Protein AF-A0A1V5B8R2-F1 (afdb_monomer)

Foldseek 3Di:
DDDDDDPDDDPDDDPDPVVPVVPPPPPPLPLPFFLVPDDPVNQVVAAADDPDPPQQQQAKFDWWKAFLVRWIWTFRHAHPVQQKTFGWGQDPPPGIDTDIDHSVRQCVLVVVDRRSTITTRPPDDIDTNCVDPSCVVVSCCVVCPPPPD

Secondary structure (DSSP, 8-state):
-----------S---TTTTSSSSSS-----EEEEGGG--HHHHTTSPPPPS---STT--EE-EEEE-TT--EEEEEEEETTTTEEEEEEEETTTEEEEEEEEHHHHHTTGGG-TTT--EEETT---EEGGGSHHHHHHHHHHHS-----

Nearest PDB structures (foldseek):
  2lq8-assembly1_A  TM=4.491E-01  e=9.867E-01  Thermotoga maritima
  9coj-assembly1_A  TM=4.805E-01  e=2.461E+00  Homo sapiens
  4ii1-assembly4_D  TM=4.516E-01  e=2.050E+00  Homo sapiens
  1h9m-assembly1_A  TM=2.996E-01  e=3.338E+00  Azotobacter vinelandii
  6yi2-assembly1_A  TM=3.501E-01  e=6.526E+00  Escherichia coli

Sequence (149 aa):
MQADFYMDRIHAGYGRIGQRLCQMHMAGIIMSRRFKDLTAGDLAKLPGISADHFCIGEERIYLHLSNQKKMHWYLAEYGPINHRFFGFFEDSSDGISSGFRTYDEILRFAKKGDLWEPMVDGDWKPLAAKEIPSLQGYIKMMICPPDNM

Radius of gyration: 21.84 Å; Cα contacts (8 Å, |Δi|>4): 213; chains: 1; bounding box: 64×54×48 Å

Mean predicted aligned error: 12.03 Å

pLDDT: mean 78.6, std 20.92, range [33.53, 96.19]

Structure (mmCIF, N/CA/C/O backbone):
data_AF-A0A1V5B8R2-F1
#
_entry.id   AF-A0A1V5B8R2-F1
#
loop_
_atom_site.group_PDB
_atom_site.id
_atom_site.type_symbol
_atom_site.label_atom_id
_atom_site.label_alt_id
_atom_site.label_comp_id
_atom_site.label_asym_id
_atom_site.label_entity_id
_atom_site.label_seq_id
_atom_site.pdbx_PDB_ins_code
_atom_site.Cartn_x
_atom_site.Cartn_y
_atom_site.Cartn_z
_atom_site.occupancy
_atom_site.B_iso_or_equiv
_atom_site.auth_seq_id
_atom_site.auth_comp_id
_atom_site.auth_asym_id
_atom_site.auth_atom_id
_atom_site.pdbx_PDB_model_num
ATOM 1 N N . MET A 1 1 ? -37.572 36.320 34.708 1.00 38.81 1 MET A N 1
ATOM 2 C CA . MET A 1 1 ? -36.223 36.869 34.457 1.00 38.81 1 MET A CA 1
ATOM 3 C C . MET A 1 1 ? -35.585 36.004 33.385 1.00 38.81 1 MET A C 1
ATOM 5 O O . MET A 1 1 ? -35.494 34.817 33.637 1.00 38.81 1 MET A O 1
ATOM 9 N N . GLN A 1 2 ? -35.295 36.615 32.224 1.00 35.88 2 GLN A N 1
ATOM 10 C CA . GLN A 1 2 ? -34.349 36.249 31.139 1.00 35.88 2 GLN A CA 1
ATOM 11 C C . GLN A 1 2 ? -34.129 34.755 30.796 1.00 35.88 2 GLN A C 1
ATOM 13 O O . GLN A 1 2 ? -33.746 33.987 31.659 1.00 35.88 2 GLN A O 1
ATOM 18 N N . ALA A 1 3 ? -34.215 34.281 29.550 1.00 33.53 3 ALA A N 1
ATOM 19 C CA . ALA A 1 3 ? -34.290 34.931 28.243 1.00 33.53 3 ALA A CA 1
ATOM 20 C C . ALA A 1 3 ? -34.715 33.882 27.192 1.00 33.53 3 ALA A C 1
ATOM 22 O O . ALA A 1 3 ? -33.979 32.933 26.973 1.00 33.53 3 ALA A O 1
ATOM 23 N N . ASP A 1 4 ? -35.855 34.078 26.528 1.00 44.50 4 ASP A N 1
ATOM 24 C CA . ASP A 1 4 ? -36.304 33.261 25.390 1.00 44.50 4 ASP A CA 1
ATOM 25 C C . ASP A 1 4 ? -36.923 34.191 24.350 1.00 44.50 4 ASP A C 1
ATOM 27 O O . ASP A 1 4 ? -38.133 34.357 24.294 1.00 44.50 4 ASP A O 1
ATOM 31 N N . PHE A 1 5 ? -36.093 34.884 23.573 1.00 44.44 5 PHE A N 1
ATOM 32 C CA . PHE A 1 5 ? -36.543 35.627 22.394 1.00 44.44 5 PHE A CA 1
ATOM 33 C C . PHE A 1 5 ? -35.325 35.933 21.523 1.00 44.44 5 PHE A C 1
ATOM 35 O O . PHE A 1 5 ? -34.596 36.868 21.825 1.00 44.44 5 PHE A O 1
ATOM 42 N N . TYR A 1 6 ? -35.079 35.109 20.500 1.00 36.22 6 TYR A N 1
ATOM 43 C CA . TYR A 1 6 ? -34.607 35.494 19.155 1.00 36.22 6 TYR A CA 1
ATOM 44 C C . TYR A 1 6 ? -34.326 34.221 18.331 1.00 36.22 6 TYR A C 1
ATOM 46 O O . TYR A 1 6 ? -33.191 33.881 18.018 1.00 36.22 6 TYR A O 1
ATOM 54 N N . MET A 1 7 ? -35.385 33.492 17.981 1.00 39.94 7 MET A N 1
ATOM 55 C CA . MET A 1 7 ? -35.366 32.554 16.854 1.00 39.94 7 MET A CA 1
ATOM 56 C C . MET A 1 7 ? -36.334 33.074 15.802 1.00 39.94 7 MET A C 1
ATOM 58 O O . MET A 1 7 ? -37.379 32.490 15.550 1.00 39.94 7 MET A O 1
ATOM 62 N N . ASP A 1 8 ? -35.996 34.227 15.229 1.00 42.06 8 ASP A N 1
ATOM 63 C CA . ASP A 1 8 ? -36.644 34.691 14.014 1.00 42.06 8 ASP A CA 1
ATOM 64 C C . ASP A 1 8 ? -35.709 35.609 13.225 1.00 42.06 8 ASP A C 1
ATOM 66 O O . ASP A 1 8 ? -35.077 36.505 13.790 1.00 42.06 8 ASP A O 1
ATOM 70 N N . ARG A 1 9 ? -35.671 35.384 11.907 1.00 43.34 9 ARG A N 1
ATOM 71 C CA . ARG A 1 9 ? -34.736 35.910 10.888 1.00 43.34 9 ARG A CA 1
ATOM 72 C C . ARG A 1 9 ? -33.375 35.217 10.793 1.00 43.34 9 ARG A C 1
ATOM 74 O O . ARG A 1 9 ? -32.396 35.757 11.278 1.00 43.34 9 ARG A O 1
ATOM 81 N N . ILE A 1 10 ? -33.304 34.142 9.996 1.00 44.62 10 ILE A N 1
ATOM 82 C CA . ILE A 1 10 ? -32.600 34.158 8.691 1.00 44.62 10 ILE A CA 1
ATOM 83 C C . ILE A 1 10 ? -33.336 33.197 7.733 1.00 44.62 10 ILE A C 1
ATOM 85 O O . ILE A 1 10 ? -32.916 32.074 7.488 1.00 44.62 10 ILE A O 1
ATOM 89 N N . HIS A 1 11 ? -34.456 33.647 7.171 1.00 45.78 11 HIS A N 1
ATOM 90 C CA . HIS A 1 11 ? -34.999 33.115 5.918 1.00 45.78 11 HIS A CA 1
ATOM 91 C C . HIS A 1 11 ? -35.204 34.297 4.973 1.00 45.78 11 HIS A C 1
ATOM 93 O O . HIS A 1 11 ? -36.302 34.821 4.824 1.00 45.78 11 HIS A O 1
ATOM 99 N N . ALA A 1 12 ? -34.114 34.761 4.369 1.00 41.25 12 ALA A N 1
ATOM 100 C CA . ALA A 1 12 ? -34.174 35.680 3.243 1.00 41.25 12 ALA A CA 1
ATOM 101 C C . ALA A 1 12 ? -32.889 35.557 2.417 1.00 41.25 12 ALA A C 1
ATOM 103 O O . ALA A 1 12 ? -31.822 35.979 2.846 1.00 41.25 12 ALA A O 1
ATOM 104 N N . GLY A 1 13 ? -33.011 34.993 1.214 1.00 43.00 13 GLY A N 1
ATOM 105 C CA . GLY A 1 13 ? -32.112 35.349 0.118 1.00 43.00 13 GLY A CA 1
ATOM 106 C C . GLY A 1 13 ? -30.796 34.583 -0.011 1.00 43.00 13 GLY A C 1
ATOM 107 O O . GLY A 1 13 ? -29.761 35.208 -0.176 1.00 43.00 13 GLY A O 1
ATOM 108 N N . TYR A 1 14 ? -30.827 33.252 -0.085 1.00 40.22 14 TYR A N 1
ATOM 109 C CA . TYR A 1 14 ? -29.834 32.523 -0.886 1.00 40.22 14 TYR A CA 1
ATOM 110 C C . TYR A 1 14 ? -30.567 31.589 -1.845 1.00 40.22 14 TYR A C 1
ATOM 112 O O . TYR A 1 14 ? -30.856 30.429 -1.558 1.00 40.22 14 TYR A O 1
ATOM 120 N N . GLY A 1 15 ? -30.935 32.146 -3.000 1.00 37.62 15 GLY A N 1
ATOM 121 C CA . GLY A 1 15 ? -31.460 31.373 -4.115 1.00 37.62 15 GLY A CA 1
ATOM 122 C C . GLY A 1 15 ? -30.444 30.322 -4.549 1.00 37.62 15 GLY A C 1
ATOM 123 O O . GLY A 1 15 ? -29.277 30.659 -4.683 1.00 37.62 15 GLY A O 1
ATOM 124 N N . ARG A 1 16 ? -30.910 29.072 -4.704 1.00 48.88 16 ARG A N 1
ATOM 125 C CA . ARG A 1 16 ? -30.505 27.928 -5.573 1.00 48.88 16 ARG A CA 1
ATOM 126 C C . ARG A 1 16 ? -29.051 27.738 -6.068 1.00 48.88 16 ARG A C 1
ATOM 128 O O . ARG A 1 16 ? -28.803 26.813 -6.831 1.00 48.88 16 ARG A O 1
ATOM 135 N N . ILE A 1 17 ? -28.086 28.532 -5.632 1.00 49.94 17 ILE A N 1
ATOM 136 C CA . ILE A 1 17 ? -26.689 28.552 -6.079 1.00 49.94 17 ILE A CA 1
ATOM 137 C C . ILE A 1 17 ? -25.766 28.173 -4.904 1.00 49.94 17 ILE A C 1
ATOM 139 O O . ILE A 1 17 ? -24.711 27.585 -5.113 1.00 49.94 17 ILE A O 1
ATOM 143 N N . GLY A 1 18 ? -26.213 28.367 -3.656 1.00 38.84 18 GLY A N 1
ATOM 144 C CA . GLY A 1 18 ? -25.471 27.994 -2.441 1.00 38.84 18 GLY A CA 1
ATOM 145 C C . GLY A 1 18 ? -25.465 26.500 -2.082 1.00 38.84 18 GLY A C 1
ATOM 146 O O . GLY A 1 18 ? -24.713 26.099 -1.206 1.00 38.84 18 GLY A O 1
ATOM 147 N N . GLN A 1 19 ? -26.256 25.656 -2.756 1.00 40.75 19 GLN A N 1
ATOM 148 C CA . GLN A 1 19 ? -26.254 24.198 -2.530 1.00 40.75 19 GLN A CA 1
ATOM 149 C C . GLN A 1 19 ? -25.400 23.413 -3.539 1.00 40.75 19 GLN A C 1
ATOM 151 O O . GLN A 1 19 ? -25.191 22.219 -3.353 1.00 40.75 19 GLN A O 1
ATOM 156 N N . ARG A 1 20 ? -24.860 24.061 -4.583 1.00 39.53 20 ARG A N 1
ATOM 157 C CA . ARG A 1 20 ? -24.015 23.395 -5.597 1.00 39.53 20 ARG A CA 1
ATOM 158 C C . ARG A 1 20 ? -22.508 23.528 -5.370 1.00 39.53 20 ARG A C 1
ATOM 160 O O . ARG A 1 20 ? -21.748 22.868 -6.064 1.00 39.53 20 ARG A O 1
ATOM 167 N N . LEU A 1 21 ? -22.068 24.313 -4.385 1.00 38.62 21 LEU A N 1
ATOM 168 C CA . LEU A 1 21 ? -20.640 24.553 -4.119 1.00 38.62 21 LEU A CA 1
ATOM 169 C C . LEU A 1 21 ? -20.063 23.804 -2.905 1.00 38.62 21 LEU A C 1
ATOM 171 O O . LEU A 1 21 ? -18.862 23.875 -2.682 1.00 38.62 21 LEU A O 1
ATOM 175 N N . CYS A 1 22 ? -20.865 22.993 -2.204 1.00 35.56 22 CYS A N 1
ATOM 176 C CA . CYS A 1 22 ? -20.359 21.968 -1.272 1.00 35.56 22 CYS A CA 1
ATOM 177 C C . CYS A 1 22 ? -20.338 20.549 -1.873 1.00 35.56 22 CYS A C 1
ATOM 179 O O . CYS A 1 22 ? -19.945 19.605 -1.197 1.00 35.56 22 CYS A O 1
ATOM 181 N N . GLN A 1 23 ? -20.731 20.380 -3.140 1.00 39.47 23 GLN A N 1
ATOM 182 C CA . GLN A 1 23 ? -20.766 19.081 -3.831 1.00 39.47 23 GLN A CA 1
ATOM 183 C C . GLN A 1 23 ? -19.593 18.849 -4.803 1.00 39.47 23 GLN A C 1
ATOM 185 O O . GLN A 1 23 ? -19.619 17.897 -5.573 1.00 39.47 23 GLN A O 1
ATOM 190 N N . MET A 1 24 ? -18.545 19.680 -4.766 1.00 35.81 24 MET A N 1
ATOM 191 C CA . MET A 1 24 ? -17.385 19.568 -5.669 1.00 35.81 24 MET A CA 1
ATOM 192 C C . MET A 1 24 ? -16.056 19.277 -4.955 1.00 35.81 24 MET A C 1
ATOM 194 O O . MET A 1 24 ? -14.996 19.631 -5.461 1.00 35.81 24 MET A O 1
ATOM 198 N N . HIS A 1 25 ? -16.079 18.620 -3.790 1.00 38.88 25 HIS A N 1
ATOM 199 C CA . HIS A 1 25 ? -14.835 18.228 -3.111 1.00 38.88 25 HIS A CA 1
ATOM 200 C C . HIS A 1 25 ? -14.855 16.851 -2.449 1.00 38.88 25 HIS A C 1
ATOM 202 O O . HIS A 1 25 ? -14.135 16.624 -1.488 1.00 38.88 25 HIS A O 1
ATOM 208 N N . MET A 1 26 ? -15.653 15.919 -2.965 1.00 43.12 26 MET A N 1
ATOM 209 C CA . MET A 1 26 ? -15.551 14.511 -2.589 1.00 43.12 26 MET A CA 1
ATOM 210 C C . MET A 1 26 ? -15.782 13.681 -3.849 1.00 43.12 26 MET A C 1
ATOM 212 O O . MET A 1 26 ? -16.871 13.155 -4.066 1.00 43.12 26 MET A O 1
ATOM 216 N N . ALA A 1 27 ? -14.753 13.559 -4.692 1.00 39.81 27 ALA A N 1
ATOM 217 C CA . ALA A 1 27 ? -14.583 12.314 -5.432 1.00 39.81 27 ALA A CA 1
ATOM 218 C C . ALA A 1 27 ? -14.394 11.247 -4.349 1.00 39.81 27 ALA A C 1
ATOM 220 O O . ALA A 1 27 ? -13.291 11.042 -3.847 1.00 39.81 27 ALA A O 1
ATOM 221 N N . GLY A 1 28 ? -15.520 10.740 -3.846 1.00 41.16 28 GLY A N 1
ATOM 222 C CA . GLY A 1 28 ? -15.561 9.778 -2.769 1.00 41.16 28 GLY A CA 1
ATOM 223 C C . GLY A 1 28 ? -14.880 8.530 -3.273 1.00 41.16 28 GLY A C 1
ATOM 224 O O . GLY A 1 28 ? -15.490 7.757 -4.002 1.00 41.16 28 GLY A O 1
ATOM 225 N N . ILE A 1 29 ? -13.617 8.357 -2.893 1.00 50.25 29 ILE A N 1
ATOM 226 C CA . ILE A 1 29 ? -13.012 7.037 -2.816 1.00 50.25 29 ILE A CA 1
ATOM 227 C C . ILE A 1 29 ? -13.992 6.240 -1.959 1.00 50.25 29 ILE A C 1
ATOM 229 O O . ILE A 1 29 ? -14.188 6.564 -0.781 1.00 50.25 29 ILE A O 1
ATOM 233 N N . ILE A 1 30 ? -14.693 5.278 -2.556 1.00 53.19 30 ILE A N 1
ATOM 234 C CA . ILE A 1 30 ? -15.560 4.374 -1.812 1.00 53.19 30 ILE A CA 1
ATOM 235 C C . ILE A 1 30 ? -14.609 3.503 -0.986 1.00 53.19 30 ILE A C 1
ATOM 237 O O . ILE A 1 30 ? -14.099 2.477 -1.435 1.00 53.19 30 ILE A O 1
ATOM 241 N N . MET A 1 31 ? -14.296 3.975 0.222 1.00 59.09 31 MET A N 1
ATOM 242 C CA . MET A 1 31 ? -13.462 3.279 1.198 1.00 59.09 31 MET A CA 1
ATOM 243 C C . MET A 1 31 ? -14.232 2.052 1.680 1.00 59.09 31 MET A C 1
ATOM 245 O O . MET A 1 31 ? -15.028 2.125 2.616 1.00 59.09 31 MET A O 1
ATOM 249 N N . SER A 1 32 ? -14.057 0.937 0.976 1.00 76.31 32 SER A N 1
ATOM 250 C CA . SER A 1 32 ? -14.994 -0.187 1.063 1.00 76.31 32 SER A CA 1
ATOM 251 C C . SER A 1 32 ? -14.853 -0.996 2.351 1.00 76.31 32 SER A C 1
ATOM 253 O O . SER A 1 32 ? -15.826 -1.606 2.791 1.00 76.31 32 SER A O 1
ATOM 255 N N . ARG A 1 33 ? -13.664 -1.007 2.972 1.00 90.44 33 ARG A N 1
ATOM 256 C CA . ARG A 1 33 ? -13.383 -1.781 4.194 1.00 90.44 33 ARG A CA 1
ATOM 257 C C . ARG A 1 33 ? -12.116 -1.326 4.911 1.00 90.44 33 ARG A C 1
ATOM 259 O O . ARG A 1 33 ? -11.208 -0.775 4.291 1.00 90.44 33 ARG A O 1
ATOM 266 N N . ARG A 1 34 ? -12.034 -1.596 6.215 1.00 94.19 34 ARG A N 1
ATOM 267 C CA . ARG A 1 34 ? -10.817 -1.352 7.005 1.00 94.19 34 ARG A CA 1
ATOM 268 C C . ARG A 1 34 ? -9.759 -2.384 6.638 1.00 94.19 34 ARG A C 1
ATOM 270 O O . ARG A 1 34 ? -10.081 -3.555 6.444 1.00 94.19 34 ARG A O 1
ATOM 277 N N . PHE A 1 35 ? -8.496 -1.974 6.606 1.00 95.06 35 PHE A N 1
ATOM 278 C CA . PHE A 1 35 ? -7.379 -2.882 6.332 1.00 95.06 35 PHE A CA 1
ATOM 279 C C . PHE A 1 35 ? -7.341 -4.069 7.304 1.00 95.06 35 PHE A C 1
ATOM 281 O O . PHE A 1 35 ? -7.101 -5.198 6.893 1.00 95.06 35 PHE A O 1
ATOM 288 N N . LYS A 1 36 ? -7.664 -3.832 8.581 1.00 93.25 36 LYS A N 1
ATOM 289 C CA . LYS A 1 36 ? -7.692 -4.881 9.610 1.00 93.25 36 LYS A CA 1
ATOM 290 C C . LYS A 1 36 ? -8.744 -5.969 9.385 1.00 93.25 36 LYS A C 1
ATOM 292 O O . LYS A 1 36 ? -8.634 -7.033 9.982 1.00 93.25 36 LYS A O 1
ATOM 297 N N . ASP A 1 37 ? -9.750 -5.681 8.559 1.00 94.19 37 ASP A N 1
ATOM 298 C CA . ASP A 1 37 ? -10.837 -6.602 8.230 1.00 94.19 37 ASP A CA 1
ATOM 299 C C . ASP A 1 37 ? -10.497 -7.450 6.979 1.00 94.19 37 ASP A C 1
ATOM 301 O O . ASP A 1 37 ? -11.325 -8.240 6.524 1.00 94.19 37 ASP A O 1
ATOM 305 N N . LEU A 1 38 ? -9.293 -7.299 6.402 1.00 92.00 38 LEU A N 1
ATOM 306 C CA . LEU A 1 38 ? -8.819 -8.145 5.307 1.00 92.00 38 LEU A CA 1
ATOM 307 C C . LEU A 1 38 ? -8.575 -9.575 5.785 1.00 92.00 38 LEU A C 1
ATOM 309 O O . LEU A 1 38 ? -7.836 -9.825 6.737 1.00 92.00 38 LEU A O 1
ATOM 313 N N . THR A 1 39 ? -9.162 -10.533 5.074 1.00 91.19 39 THR A N 1
ATOM 314 C CA . THR A 1 39 ? -8.954 -11.955 5.353 1.00 91.19 39 THR A CA 1
ATOM 315 C C . THR A 1 39 ? -7.692 -12.472 4.665 1.00 91.19 39 THR A C 1
ATOM 317 O O . THR A 1 39 ? -7.213 -11.899 3.685 1.00 91.19 39 THR A O 1
ATOM 320 N N . ALA A 1 40 ? -7.185 -13.629 5.098 1.00 88.50 40 ALA A N 1
ATOM 321 C CA . ALA A 1 40 ? -6.104 -14.312 4.385 1.00 88.50 40 ALA A CA 1
ATOM 322 C C . ALA A 1 40 ? -6.458 -14.587 2.908 1.00 88.50 40 ALA A C 1
ATOM 324 O O . ALA A 1 40 ? -5.594 -14.491 2.044 1.00 88.50 40 ALA A O 1
ATOM 325 N N . GLY A 1 41 ? -7.733 -14.864 2.604 1.00 87.56 41 GLY A N 1
ATOM 326 C CA . GLY A 1 41 ? -8.211 -15.062 1.233 1.00 87.56 41 GLY A CA 1
ATOM 327 C C . GLY A 1 41 ? -8.224 -13.782 0.394 1.00 87.56 41 GLY A C 1
ATOM 328 O O . GLY A 1 41 ? -8.086 -13.848 -0.825 1.00 87.56 41 GLY A O 1
ATOM 329 N N . ASP A 1 42 ? -8.355 -12.611 1.020 1.00 90.06 42 ASP A N 1
ATOM 330 C CA . ASP A 1 42 ? -8.172 -11.333 0.331 1.00 90.06 42 ASP A CA 1
ATOM 331 C C . ASP A 1 42 ? -6.707 -11.084 -0.000 1.00 90.06 42 ASP A C 1
ATOM 333 O O . ASP A 1 42 ? -6.392 -10.691 -1.121 1.00 90.06 42 ASP A O 1
ATOM 337 N N . LEU A 1 43 ? -5.821 -11.345 0.963 1.00 91.25 43 LEU A N 1
ATOM 338 C CA . LEU A 1 43 ? -4.385 -11.128 0.809 1.00 91.25 43 LEU A CA 1
ATOM 339 C C . LEU A 1 43 ? -3.741 -12.133 -0.154 1.00 91.25 43 LEU A C 1
ATOM 341 O O . LEU A 1 43 ? -2.814 -11.778 -0.872 1.00 91.25 43 LEU A O 1
ATOM 345 N N . ALA A 1 44 ? -4.274 -13.354 -0.240 1.00 87.06 44 ALA A N 1
ATOM 346 C CA . ALA A 1 44 ? -3.829 -14.382 -1.183 1.00 87.06 44 ALA A CA 1
ATOM 347 C C . ALA A 1 44 ? -4.084 -14.029 -2.662 1.00 87.06 44 ALA A C 1
ATOM 349 O O . ALA A 1 44 ? -3.590 -14.723 -3.546 1.00 87.06 44 ALA A O 1
ATOM 350 N N . LYS A 1 45 ? -4.859 -12.971 -2.947 1.00 87.25 45 LYS A N 1
ATOM 351 C CA . LYS A 1 45 ? -5.056 -12.455 -4.312 1.00 87.25 45 LYS A CA 1
ATOM 352 C C . LYS A 1 45 ? -3.876 -11.612 -4.791 1.00 87.25 45 LYS A C 1
ATOM 354 O O . LYS A 1 45 ? -3.769 -11.369 -5.991 1.00 87.25 45 LYS A O 1
ATOM 359 N N . LEU A 1 46 ? -3.033 -11.131 -3.875 1.00 91.25 46 LEU A N 1
ATOM 360 C CA . LEU A 1 46 ? -1.814 -10.427 -4.240 1.00 91.25 46 LEU A CA 1
ATOM 361 C C . LEU A 1 46 ? -0.760 -11.448 -4.695 1.00 91.25 46 LEU A C 1
ATOM 363 O O . LEU A 1 46 ? -0.694 -12.547 -4.136 1.00 91.25 46 LEU A O 1
ATOM 367 N N . PRO A 1 47 ? 0.083 -11.097 -5.678 1.00 92.00 47 PRO A N 1
ATOM 368 C CA . PRO A 1 47 ? 1.249 -11.898 -6.017 1.00 92.00 47 PRO A CA 1
ATOM 369 C C . PRO A 1 47 ? 2.137 -12.157 -4.795 1.00 92.00 47 PRO A C 1
ATOM 371 O O . PRO A 1 47 ? 2.254 -11.314 -3.904 1.00 92.00 47 PRO A O 1
ATOM 374 N N . GLY A 1 48 ? 2.774 -13.327 -4.770 1.00 90.25 48 GLY A N 1
ATOM 375 C CA . GLY A 1 48 ? 3.785 -13.649 -3.766 1.00 90.25 48 GLY A CA 1
ATOM 376 C C . GLY A 1 48 ? 5.035 -12.785 -3.929 1.00 90.25 48 GLY A C 1
ATOM 377 O O . GLY A 1 48 ? 5.318 -12.328 -5.033 1.00 90.25 48 GLY A O 1
ATOM 378 N N . ILE A 1 49 ? 5.782 -12.598 -2.835 1.00 88.81 49 ILE A N 1
ATOM 379 C CA . ILE A 1 49 ? 7.018 -11.807 -2.864 1.00 88.81 49 ILE A CA 1
ATOM 380 C C . ILE A 1 49 ? 8.023 -12.418 -3.847 1.00 88.81 49 ILE A C 1
ATOM 382 O O . ILE A 1 49 ? 8.401 -13.584 -3.689 1.00 88.81 49 ILE A O 1
ATOM 386 N N . SER A 1 50 ? 8.458 -11.632 -4.829 1.00 81.69 50 SER A N 1
ATOM 387 C CA . SER A 1 50 ? 9.494 -12.005 -5.793 1.00 81.69 50 SER A CA 1
ATOM 388 C C . SER A 1 50 ? 10.880 -11.512 -5.347 1.00 81.69 50 SER A C 1
ATOM 390 O O . SER A 1 50 ? 11.007 -10.669 -4.466 1.00 81.69 50 SER A O 1
ATOM 392 N N . ALA A 1 51 ? 11.952 -12.094 -5.894 1.00 67.00 51 ALA A N 1
ATOM 393 C CA . ALA A 1 51 ? 13.324 -11.662 -5.591 1.00 67.00 51 ALA A CA 1
ATOM 394 C C . ALA A 1 51 ? 13.782 -10.479 -6.466 1.00 67.00 51 ALA A C 1
ATOM 396 O O . ALA A 1 51 ? 14.775 -9.823 -6.150 1.00 67.00 51 ALA A O 1
ATOM 397 N N . ASP A 1 52 ? 13.049 -10.199 -7.547 1.00 69.38 52 ASP A N 1
ATOM 398 C CA . ASP A 1 52 ? 13.498 -9.349 -8.642 1.00 69.38 52 ASP A CA 1
ATOM 399 C C . ASP A 1 52 ? 12.740 -8.013 -8.633 1.00 69.38 52 ASP A C 1
ATOM 401 O O . ASP A 1 52 ? 11.788 -7.800 -9.381 1.00 69.38 52 ASP A O 1
ATOM 405 N N . HIS A 1 53 ? 13.194 -7.079 -7.795 1.00 71.81 53 HIS A N 1
ATOM 406 C CA . HIS A 1 53 ? 12.680 -5.698 -7.730 1.00 71.81 53 HIS A CA 1
ATOM 407 C C . HIS A 1 53 ? 13.633 -4.691 -8.395 1.00 71.81 53 HIS A C 1
ATOM 409 O O . HIS A 1 53 ? 13.830 -3.580 -7.910 1.00 71.81 53 HIS A O 1
ATOM 415 N N . PHE A 1 54 ? 14.286 -5.093 -9.489 1.00 65.06 54 PHE A N 1
ATOM 416 C CA . PHE A 1 54 ? 15.344 -4.298 -10.129 1.00 65.06 54 PHE A CA 1
ATOM 417 C C . PHE A 1 54 ? 14.824 -3.097 -10.937 1.00 65.06 54 PHE A C 1
ATOM 419 O O . PHE A 1 54 ? 15.594 -2.185 -11.233 1.00 65.06 54 PHE A O 1
ATOM 426 N N . CYS A 1 55 ? 13.534 -3.082 -11.288 1.00 75.44 55 CYS A N 1
ATOM 427 C CA . CYS A 1 55 ? 12.921 -2.061 -12.138 1.00 75.44 55 CYS A CA 1
ATOM 428 C C . CYS A 1 55 ? 11.879 -1.245 -11.363 1.00 75.44 55 CYS A C 1
ATOM 430 O O . CYS A 1 55 ? 10.678 -1.497 -11.482 1.00 75.44 55 CYS A O 1
ATOM 432 N N . ILE A 1 56 ? 12.346 -0.250 -10.602 1.00 84.19 56 ILE A N 1
ATOM 433 C CA . ILE A 1 56 ? 11.464 0.680 -9.884 1.00 84.19 56 ILE A CA 1
ATOM 434 C C . ILE A 1 56 ? 10.530 1.388 -10.873 1.00 84.19 56 ILE A C 1
ATOM 436 O O . ILE A 1 56 ? 10.972 1.988 -11.853 1.00 84.19 56 ILE A O 1
ATOM 440 N N . GLY A 1 57 ? 9.234 1.351 -10.582 1.00 84.00 57 GLY A N 1
ATOM 441 C CA . GLY A 1 57 ? 8.163 1.977 -11.352 1.00 84.00 57 GLY A CA 1
ATOM 442 C C . GLY A 1 57 ? 7.366 1.018 -12.240 1.00 84.00 57 GLY A C 1
ATOM 443 O O . GLY A 1 57 ? 6.238 1.350 -12.614 1.00 84.00 57 GLY A O 1
ATOM 444 N N . GLU A 1 58 ? 7.899 -0.161 -12.565 1.00 89.38 58 GLU A N 1
ATOM 445 C CA . GLU A 1 58 ? 7.187 -1.172 -13.366 1.00 89.38 58 GLU A CA 1
ATOM 446 C C . GLU A 1 58 ? 6.333 -2.115 -12.507 1.00 89.38 58 GLU A C 1
ATOM 448 O O . GLU A 1 58 ? 5.552 -2.910 -13.037 1.00 89.38 58 GLU A O 1
ATOM 453 N N . GLU A 1 59 ? 6.447 -2.034 -11.181 1.00 91.38 59 GLU A N 1
ATOM 454 C CA . GLU A 1 59 ? 5.733 -2.928 -10.282 1.00 91.38 59 GLU A CA 1
ATOM 455 C C . GLU A 1 59 ? 4.232 -2.678 -10.363 1.00 91.38 59 GLU A C 1
ATOM 457 O O . GLU A 1 59 ? 3.750 -1.542 -10.319 1.00 91.38 59 GLU A O 1
ATOM 462 N N . ARG A 1 60 ? 3.467 -3.762 -10.483 1.00 93.62 60 ARG A N 1
ATOM 463 C CA . ARG A 1 60 ? 2.015 -3.673 -10.570 1.00 93.62 60 ARG A CA 1
ATOM 464 C C . ARG A 1 60 ? 1.423 -3.569 -9.171 1.00 93.62 60 ARG A C 1
ATOM 466 O O . ARG A 1 60 ? 1.617 -4.455 -8.347 1.00 93.62 60 ARG A O 1
ATOM 473 N N . ILE A 1 61 ? 0.674 -2.503 -8.918 1.00 95.25 61 ILE A N 1
ATOM 474 C CA . ILE A 1 61 ? 0.016 -2.241 -7.639 1.00 95.25 61 ILE A CA 1
ATOM 475 C C . ILE A 1 61 ? -1.374 -2.865 -7.651 1.00 95.25 61 ILE A C 1
ATOM 477 O O . ILE A 1 61 ? -2.242 -2.436 -8.411 1.00 95.25 61 ILE A O 1
ATOM 481 N N . TYR A 1 62 ? -1.607 -3.849 -6.785 1.00 94.44 62 TYR A N 1
ATOM 482 C CA . TYR A 1 62 ? -2.874 -4.589 -6.717 1.00 94.44 62 TYR A CA 1
ATOM 483 C C . TYR A 1 62 ? -3.797 -4.095 -5.611 1.00 94.44 62 TYR A C 1
ATOM 485 O O . TYR A 1 62 ? -5.009 -4.282 -5.703 1.00 94.44 62 TYR A O 1
ATOM 493 N N . LEU A 1 63 ? -3.238 -3.475 -4.574 1.00 94.94 63 LEU A N 1
ATOM 494 C CA . LEU A 1 63 ? -3.994 -3.007 -3.424 1.00 94.94 63 LEU A CA 1
ATOM 495 C C . LEU A 1 63 ? -3.535 -1.601 -3.047 1.00 94.94 63 LEU A C 1
ATOM 497 O O . LEU A 1 63 ? -2.362 -1.375 -2.767 1.00 94.94 63 LEU A O 1
ATOM 501 N N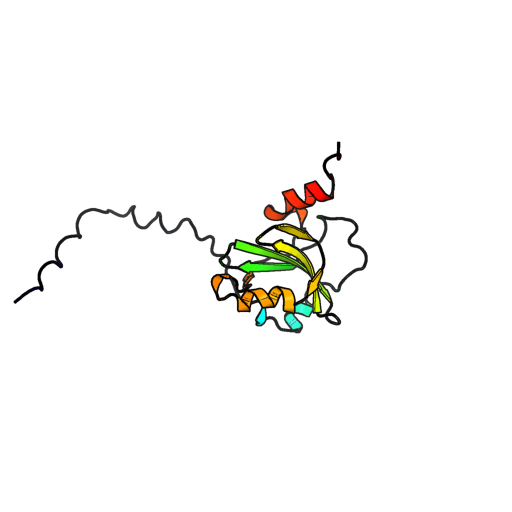 . HIS A 1 64 ? -4.480 -0.670 -3.014 1.00 95.88 64 HIS A N 1
ATOM 502 C CA . HIS A 1 64 ? -4.270 0.682 -2.519 1.00 95.88 64 HIS 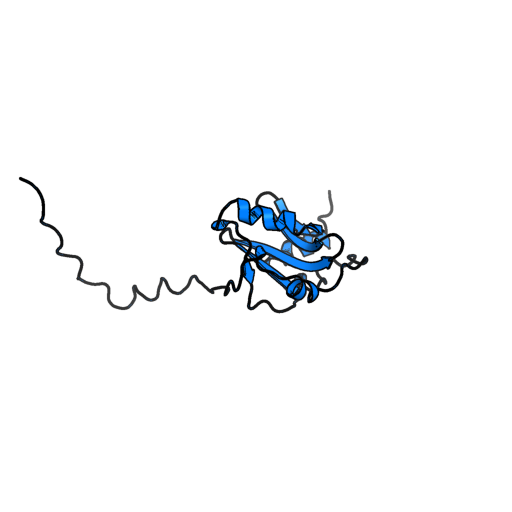A CA 1
ATOM 503 C C . HIS A 1 64 ? -4.982 0.854 -1.181 1.00 95.88 64 HIS A C 1
ATOM 505 O O . HIS A 1 64 ? -6.156 0.497 -1.026 1.00 95.88 64 HIS A O 1
ATOM 511 N N . LEU A 1 65 ? -4.251 1.398 -0.213 1.00 95.31 65 LEU A N 1
ATOM 512 C CA . LEU A 1 65 ? -4.782 1.824 1.068 1.00 95.31 65 LEU A CA 1
ATOM 513 C C . LEU A 1 65 ? -4.640 3.337 1.188 1.00 95.31 65 LEU A C 1
ATOM 515 O O . LEU A 1 65 ? -3.622 3.901 0.792 1.00 95.31 65 LEU A O 1
ATOM 519 N N . SER A 1 66 ? -5.622 3.979 1.807 1.00 94.56 66 SER A N 1
ATOM 520 C CA . SER A 1 66 ? -5.531 5.388 2.183 1.00 94.56 66 SER A CA 1
ATOM 521 C C . SER A 1 66 ? -6.195 5.654 3.528 1.00 94.56 66 SER A C 1
ATOM 523 O O . SER A 1 66 ? -6.910 4.802 4.052 1.00 94.56 66 SER A O 1
ATOM 525 N N . ASN A 1 67 ? -5.947 6.816 4.125 1.00 93.25 67 ASN A N 1
ATOM 526 C CA . ASN A 1 67 ? -6.630 7.242 5.349 1.00 93.25 67 ASN A CA 1
ATOM 527 C C . ASN A 1 67 ? -7.129 8.693 5.248 1.00 93.25 67 ASN A C 1
ATOM 529 O O . ASN A 1 67 ? -6.882 9.400 4.270 1.00 93.25 67 ASN A O 1
ATOM 533 N N . GLN A 1 68 ? -7.807 9.179 6.293 1.00 90.94 68 GLN A N 1
ATOM 534 C CA . GLN A 1 68 ? -8.342 10.549 6.315 1.00 90.94 68 GLN A CA 1
ATOM 535 C C . GLN A 1 68 ? -7.252 11.624 6.451 1.00 90.94 6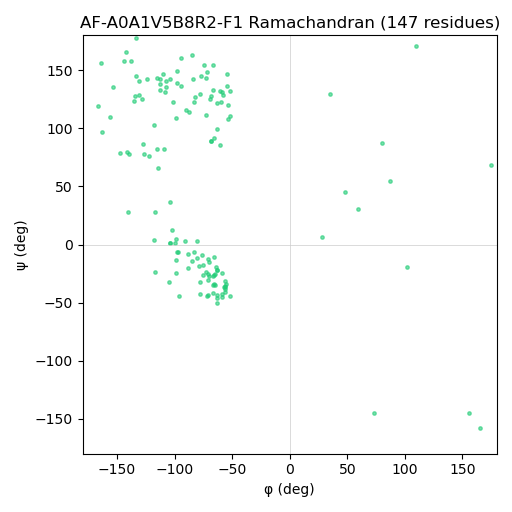8 GLN A C 1
ATOM 537 O O . GLN A 1 68 ? -7.513 12.807 6.229 1.00 90.94 68 GLN A O 1
ATOM 542 N N . LYS A 1 69 ? -6.019 11.229 6.788 1.00 90.44 69 LYS A N 1
ATOM 543 C CA . LYS A 1 69 ? -4.831 12.090 6.740 1.00 90.44 69 LYS A CA 1
ATOM 544 C C . LYS A 1 69 ? -4.243 12.229 5.335 1.00 90.44 69 LYS A C 1
ATOM 546 O O . LYS A 1 69 ? -3.243 12.925 5.200 1.00 90.44 69 LYS A O 1
ATOM 551 N N . LYS A 1 70 ? -4.878 11.639 4.313 1.00 89.06 70 LYS A N 1
ATOM 552 C CA . LYS A 1 70 ? -4.386 11.599 2.928 1.00 89.06 70 LYS A CA 1
ATOM 553 C C . LYS A 1 70 ? -3.020 10.917 2.810 1.00 89.06 70 LYS A C 1
ATOM 555 O O . LYS A 1 70 ? -2.238 11.287 1.950 1.00 89.06 70 LYS A O 1
ATOM 560 N N . MET A 1 71 ? -2.735 9.959 3.694 1.00 91.69 71 MET A N 1
ATOM 561 C CA . MET A 1 71 ? -1.598 9.061 3.515 1.00 91.69 71 MET A CA 1
ATOM 562 C C . MET A 1 71 ? -2.010 7.909 2.615 1.00 91.69 71 MET A C 1
ATOM 564 O O . MET A 1 71 ? -3.127 7.399 2.754 1.00 91.69 71 MET A O 1
ATOM 568 N N . HIS A 1 72 ? -1.094 7.481 1.756 1.00 94.00 72 HIS A N 1
ATOM 569 C CA . HIS A 1 72 ? -1.318 6.431 0.778 1.00 94.00 72 HIS A CA 1
ATOM 570 C C . HIS A 1 72 ? -0.305 5.286 0.906 1.00 94.00 72 HIS A C 1
ATOM 572 O O . HIS A 1 72 ? 0.890 5.489 1.135 1.00 94.00 72 HIS A O 1
ATOM 578 N N . TRP A 1 73 ? -0.781 4.061 0.695 1.00 95.88 73 TRP A N 1
ATOM 579 C CA . TRP A 1 73 ? 0.053 2.866 0.598 1.00 95.88 73 TRP A CA 1
ATOM 580 C C . TRP A 1 73 ? -0.337 2.062 -0.639 1.00 95.88 73 TRP A C 1
ATOM 582 O O . TRP A 1 73 ? -1.508 1.744 -0.840 1.00 95.88 73 TRP A O 1
ATOM 592 N N . TYR A 1 74 ? 0.651 1.721 -1.456 1.00 96.19 74 TYR A N 1
ATOM 593 C CA . TYR A 1 74 ? 0.484 1.057 -2.745 1.00 96.19 74 TYR A CA 1
ATOM 594 C C . TYR A 1 74 ? 1.184 -0.295 -2.685 1.00 96.19 74 TYR A C 1
ATOM 596 O O . TYR A 1 74 ? 2.409 -0.368 -2.736 1.00 96.19 74 TYR A O 1
ATOM 604 N N . LEU A 1 75 ? 0.413 -1.366 -2.532 1.00 95.81 75 LEU A N 1
ATOM 605 C CA . LEU A 1 75 ? 0.920 -2.706 -2.258 1.00 95.81 75 LEU A CA 1
ATOM 606 C C . LEU A 1 75 ? 0.915 -3.540 -3.545 1.00 95.81 75 LEU A C 1
ATOM 608 O O . LEU A 1 75 ? -0.122 -3.709 -4.199 1.00 95.81 75 LEU A O 1
ATOM 612 N N . ALA A 1 76 ?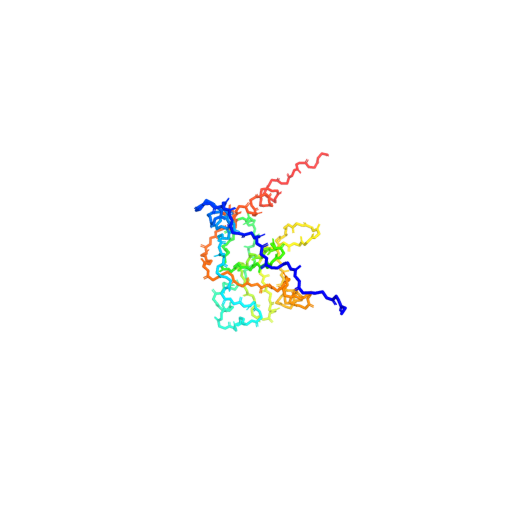 2.092 -4.044 -3.902 1.00 94.56 76 ALA A N 1
ATOM 613 C CA . ALA A 1 76 ? 2.324 -4.844 -5.097 1.00 94.56 76 ALA A CA 1
ATOM 614 C C . ALA A 1 76 ? 2.271 -6.343 -4.791 1.00 94.56 76 ALA A C 1
ATOM 616 O O . ALA A 1 76 ? 1.629 -7.098 -5.513 1.00 94.56 76 ALA A O 1
ATOM 617 N N . GLU A 1 77 ? 2.900 -6.775 -3.700 1.00 94.88 77 GLU A N 1
ATOM 618 C CA . GLU A 1 77 ? 3.061 -8.198 -3.387 1.00 94.88 77 GLU A CA 1
ATOM 619 C C . GLU A 1 77 ? 2.813 -8.468 -1.903 1.00 94.88 77 GLU A C 1
ATOM 621 O O . GLU A 1 77 ? 2.947 -7.569 -1.065 1.00 94.88 77 GLU A O 1
ATOM 626 N N . TYR A 1 78 ? 2.475 -9.714 -1.569 1.00 95.75 78 TYR A N 1
ATOM 627 C CA . TYR A 1 78 ? 2.274 -10.174 -0.200 1.00 95.75 78 TYR A CA 1
ATOM 628 C C . TYR A 1 78 ? 2.955 -11.520 0.065 1.00 95.75 78 TYR A C 1
ATOM 630 O O . TYR A 1 78 ? 2.737 -12.513 -0.625 1.00 95.75 78 TYR A O 1
ATOM 638 N N . GLY A 1 79 ? 3.763 -11.564 1.120 1.00 93.69 79 GLY A N 1
ATOM 639 C CA . GLY A 1 79 ? 4.388 -12.769 1.645 1.00 93.69 79 GLY A CA 1
ATOM 640 C C . GLY A 1 79 ? 3.597 -13.302 2.838 1.00 93.69 79 GLY A C 1
ATOM 641 O O . GLY A 1 79 ? 3.667 -12.700 3.912 1.00 93.69 79 GLY A O 1
ATOM 642 N N . PRO A 1 80 ? 2.877 -14.433 2.716 1.00 89.06 80 PRO A N 1
ATOM 643 C CA . PRO A 1 80 ? 2.056 -14.956 3.809 1.00 89.06 80 PRO A CA 1
ATOM 644 C C . PRO A 1 80 ? 2.880 -15.528 4.971 1.00 89.06 80 PRO A C 1
ATOM 646 O O . PRO A 1 80 ? 2.402 -15.530 6.096 1.00 89.06 80 PRO A O 1
ATOM 649 N N . ILE A 1 81 ? 4.115 -15.987 4.725 1.00 87.81 81 ILE A N 1
ATOM 650 C CA . ILE A 1 81 ? 4.977 -16.612 5.751 1.00 87.81 81 ILE A CA 1
ATOM 651 C C . ILE A 1 81 ? 5.473 -15.579 6.767 1.00 87.81 81 ILE A C 1
ATOM 653 O O . ILE A 1 81 ? 5.509 -15.824 7.967 1.00 87.81 81 ILE A O 1
ATOM 657 N N . ASN A 1 82 ? 5.892 -14.419 6.272 1.00 85.94 82 ASN A N 1
ATOM 658 C CA . ASN A 1 82 ? 6.463 -13.329 7.056 1.00 85.94 82 ASN A CA 1
ATOM 659 C C . ASN A 1 82 ? 5.476 -12.168 7.257 1.00 85.94 82 ASN A C 1
ATOM 661 O O . ASN A 1 82 ? 5.843 -11.171 7.877 1.00 85.94 82 ASN A O 1
ATOM 665 N N . HIS A 1 83 ? 4.250 -12.297 6.736 1.00 92.50 83 HIS A N 1
ATOM 666 C CA . HIS A 1 83 ? 3.199 -11.279 6.730 1.00 92.50 83 HIS A CA 1
ATOM 667 C C . HIS A 1 83 ? 3.709 -9.907 6.266 1.00 92.50 83 HIS A C 1
ATOM 669 O O . HIS A 1 83 ? 3.430 -8.884 6.897 1.00 92.50 83 HIS A O 1
ATOM 675 N N . ARG A 1 84 ? 4.493 -9.883 5.181 1.00 94.38 84 ARG A N 1
ATOM 676 C CA . ARG A 1 84 ? 5.086 -8.659 4.617 1.00 94.38 84 ARG A CA 1
ATOM 677 C C . ARG A 1 84 ? 4.453 -8.296 3.290 1.00 94.38 84 ARG A C 1
ATOM 679 O O . ARG A 1 84 ? 4.109 -9.170 2.507 1.00 94.38 84 ARG A O 1
ATOM 686 N N . PHE A 1 85 ? 4.367 -7.004 3.036 1.00 95.19 85 PHE A N 1
ATOM 687 C CA . PHE A 1 85 ? 4.016 -6.429 1.754 1.00 95.19 85 PHE A CA 1
ATOM 688 C C . PHE A 1 85 ? 5.250 -5.821 1.120 1.00 95.19 85 PHE A C 1
ATOM 690 O O . PHE A 1 85 ? 6.032 -5.181 1.824 1.00 95.19 85 PHE A O 1
ATOM 697 N N . PHE A 1 86 ? 5.379 -5.985 -0.191 1.00 94.81 86 PHE A N 1
ATOM 698 C CA . PHE A 1 86 ? 6.253 -5.150 -1.003 1.00 94.81 86 PHE A CA 1
ATOM 699 C C . PHE A 1 86 ? 5.423 -4.056 -1.673 1.00 94.81 86 PHE A C 1
ATOM 701 O O . PHE A 1 86 ? 4.305 -4.317 -2.134 1.00 94.81 86 PHE A O 1
ATOM 708 N N . GLY A 1 87 ? 5.943 -2.834 -1.715 1.00 94.69 87 GLY A N 1
ATOM 709 C CA . GLY A 1 87 ? 5.242 -1.720 -2.339 1.00 94.69 87 GLY A CA 1
ATOM 710 C C . GLY A 1 87 ? 5.821 -0.358 -1.990 1.00 94.69 87 GLY A C 1
ATOM 711 O O . GLY A 1 87 ? 6.975 -0.248 -1.578 1.00 94.69 87 GLY A O 1
ATOM 712 N N . PHE A 1 88 ? 4.990 0.670 -2.142 1.00 95.06 88 PHE A N 1
ATOM 713 C CA . PHE A 1 88 ? 5.314 2.064 -1.857 1.00 95.06 88 PHE A CA 1
ATOM 714 C C . PHE A 1 88 ? 4.490 2.557 -0.671 1.00 95.06 88 PHE A C 1
ATOM 716 O O . PHE A 1 88 ? 3.275 2.355 -0.613 1.00 95.06 88 PHE A O 1
ATOM 723 N N . PHE A 1 89 ? 5.149 3.216 0.273 1.00 94.12 89 PHE A N 1
ATOM 724 C CA . PHE A 1 89 ? 4.572 3.650 1.534 1.00 94.12 89 PHE A CA 1
ATOM 725 C C . PHE A 1 89 ? 4.855 5.129 1.730 1.00 94.12 89 PHE A C 1
ATOM 727 O O . PHE A 1 89 ? 6.011 5.556 1.698 1.00 94.12 89 PHE A O 1
ATOM 734 N N . GLU A 1 90 ? 3.797 5.896 1.955 1.00 90.69 90 GLU A N 1
ATOM 735 C CA . GLU A 1 90 ? 3.917 7.276 2.392 1.00 90.69 90 GLU A CA 1
ATOM 736 C C . GLU A 1 90 ? 4.133 7.319 3.909 1.00 90.69 90 GLU A C 1
ATOM 738 O O . GLU A 1 90 ? 3.370 6.724 4.681 1.00 90.69 90 GLU A O 1
ATOM 743 N N . ASP A 1 91 ? 5.189 8.008 4.334 1.00 80.38 91 ASP A N 1
ATOM 744 C CA . ASP A 1 91 ? 5.422 8.380 5.722 1.00 80.38 91 ASP A CA 1
ATOM 745 C C . ASP A 1 91 ? 5.106 9.866 5.922 1.00 80.38 91 ASP A C 1
ATOM 747 O O . ASP A 1 91 ? 5.379 10.717 5.076 1.00 80.38 91 ASP A O 1
ATOM 751 N N . SER A 1 92 ? 4.535 10.180 7.080 1.00 67.69 92 SER A N 1
ATOM 752 C CA . SER A 1 92 ? 4.159 11.536 7.472 1.00 67.69 92 SER A CA 1
ATOM 753 C C . SER A 1 92 ? 5.346 12.499 7.606 1.00 67.69 92 SER A C 1
ATOM 755 O O . SER A 1 92 ? 5.132 13.709 7.541 1.00 67.69 92 SER A O 1
ATOM 757 N N . SER A 1 93 ? 6.566 11.989 7.811 1.00 68.56 93 SER A N 1
ATOM 758 C CA . SER A 1 93 ? 7.797 12.786 7.942 1.00 68.56 93 SER A CA 1
ATOM 759 C C . SER A 1 93 ? 8.699 12.748 6.710 1.00 68.56 93 SER A C 1
ATOM 761 O O . SER A 1 93 ? 9.358 13.744 6.426 1.00 68.56 93 SER A O 1
ATOM 763 N N . ASP A 1 94 ? 8.719 11.629 5.983 1.00 66.81 94 ASP A N 1
ATOM 764 C CA . ASP A 1 94 ? 9.804 11.306 5.043 1.00 66.81 94 ASP A CA 1
ATOM 765 C C . ASP A 1 94 ? 9.342 11.187 3.581 1.00 66.81 94 ASP A C 1
ATOM 767 O O . ASP A 1 94 ? 10.133 10.872 2.692 1.00 66.81 94 ASP A O 1
ATOM 771 N N . GLY A 1 95 ? 8.064 11.463 3.306 1.00 84.38 95 GLY A N 1
ATOM 772 C CA . GLY A 1 95 ? 7.497 11.331 1.968 1.00 84.38 95 GLY A CA 1
ATOM 773 C C . GLY A 1 95 ? 7.313 9.867 1.569 1.00 84.38 95 GLY A C 1
ATOM 774 O O . GLY A 1 95 ? 6.945 9.027 2.386 1.00 84.38 95 GLY A O 1
ATOM 775 N N . ILE A 1 96 ? 7.512 9.554 0.290 1.00 91.12 96 ILE A N 1
ATOM 776 C CA . ILE A 1 96 ? 7.254 8.219 -0.263 1.00 91.12 96 ILE A CA 1
ATOM 777 C C . ILE A 1 96 ? 8.540 7.395 -0.268 1.00 91.12 96 ILE A C 1
ATOM 779 O O . ILE A 1 96 ? 9.593 7.871 -0.685 1.00 91.12 96 ILE A O 1
ATOM 783 N N . SER A 1 97 ? 8.430 6.134 0.143 1.00 90.94 97 SER A N 1
ATOM 784 C CA . SER A 1 97 ? 9.510 5.145 0.092 1.00 90.94 97 SER A CA 1
ATOM 785 C C . SER A 1 97 ? 9.011 3.822 -0.487 1.00 90.94 97 SER A C 1
ATOM 787 O O . SER A 1 97 ? 7.868 3.440 -0.241 1.00 90.94 97 SER A O 1
ATOM 789 N N . SER A 1 98 ? 9.844 3.103 -1.242 1.00 91.56 98 SER A N 1
ATOM 790 C CA . SER A 1 98 ? 9.565 1.719 -1.644 1.00 91.56 98 SER A CA 1
ATOM 791 C C . SER A 1 98 ? 10.270 0.715 -0.738 1.00 91.56 98 SER A C 1
ATOM 793 O O . SER A 1 98 ? 11.378 0.975 -0.266 1.00 91.56 98 SER A O 1
ATOM 795 N N . GLY A 1 99 ? 9.683 -0.463 -0.542 1.00 91.62 99 GLY A N 1
ATOM 796 C CA . GLY A 1 99 ? 10.349 -1.557 0.159 1.00 91.62 99 GLY A CA 1
ATOM 797 C C . GLY A 1 99 ? 9.379 -2.547 0.777 1.00 91.62 99 GLY A C 1
ATOM 798 O O . GLY A 1 99 ? 8.313 -2.814 0.228 1.00 91.62 99 GLY A O 1
ATOM 799 N N . PHE A 1 100 ? 9.758 -3.089 1.935 1.00 93.50 100 PHE A N 1
ATOM 800 C CA . PHE A 1 100 ? 8.940 -4.040 2.676 1.00 93.50 100 PHE A CA 1
ATOM 801 C C . PHE A 1 100 ? 8.335 -3.412 3.929 1.00 93.50 100 PHE A C 1
ATOM 803 O O . PHE A 1 100 ? 9.045 -2.791 4.719 1.00 93.50 100 PHE A O 1
ATOM 810 N N . ARG A 1 101 ? 7.045 -3.664 4.165 1.00 93.75 101 ARG A N 1
ATOM 811 C CA . ARG A 1 101 ? 6.382 -3.402 5.452 1.00 93.75 101 ARG A CA 1
ATOM 812 C C . ARG A 1 101 ? 5.592 -4.613 5.898 1.00 93.75 101 ARG A C 1
ATOM 814 O O . ARG A 1 101 ? 4.948 -5.285 5.100 1.00 93.75 101 ARG A O 1
ATOM 821 N N . THR A 1 102 ? 5.629 -4.899 7.184 1.00 94.19 102 THR A N 1
ATOM 822 C CA . THR A 1 102 ? 4.810 -5.944 7.796 1.00 94.19 102 THR A CA 1
ATOM 823 C C . THR A 1 102 ? 3.357 -5.493 7.927 1.00 94.19 102 THR A C 1
ATOM 825 O O . THR A 1 102 ? 3.059 -4.303 8.050 1.00 94.19 102 THR A O 1
ATOM 828 N N . TYR A 1 103 ? 2.444 -6.461 7.957 1.00 93.50 103 TYR A N 1
ATOM 829 C CA . TYR A 1 103 ? 1.030 -6.231 8.244 1.00 93.50 103 TYR A CA 1
ATOM 830 C C . TYR A 1 103 ? 0.838 -5.441 9.549 1.00 93.50 103 TYR A C 1
ATOM 832 O O . TYR A 1 103 ? 0.092 -4.463 9.582 1.00 93.50 103 TYR A O 1
ATOM 840 N N . ASP A 1 104 ? 1.576 -5.807 10.600 1.00 93.50 104 ASP A N 1
ATOM 841 C CA . ASP A 1 104 ? 1.511 -5.138 11.900 1.00 93.50 104 ASP A CA 1
ATOM 842 C C . ASP A 1 104 ? 1.996 -3.688 11.857 1.00 93.50 104 ASP A C 1
ATOM 844 O O . ASP A 1 104 ? 1.449 -2.844 12.568 1.00 93.50 104 ASP A O 1
ATOM 848 N N . GLU A 1 105 ? 3.002 -3.360 11.043 1.00 93.50 105 GLU A N 1
ATOM 849 C CA . GLU A 1 105 ? 3.456 -1.975 10.879 1.00 93.50 105 GLU A CA 1
ATOM 850 C C . GLU A 1 105 ? 2.370 -1.085 10.278 1.00 93.50 105 GLU A C 1
ATOM 852 O O . GLU A 1 105 ? 2.138 0.012 10.788 1.00 93.50 105 GLU A O 1
ATOM 857 N N . ILE A 1 106 ? 1.666 -1.570 9.254 1.00 93.44 106 ILE A N 1
ATOM 858 C CA . ILE A 1 106 ? 0.538 -0.847 8.650 1.00 93.44 106 ILE A CA 1
ATOM 859 C C . ILE A 1 106 ? -0.613 -0.753 9.665 1.00 93.44 106 ILE A C 1
ATOM 861 O O . ILE A 1 106 ? -1.198 0.312 9.872 1.00 93.44 106 ILE A O 1
ATOM 865 N N . LEU A 1 107 ? -0.887 -1.837 10.395 1.00 92.94 107 LEU A N 1
ATOM 866 C CA . LEU A 1 107 ? -1.951 -1.884 11.397 1.00 92.94 107 LEU A CA 1
ATOM 867 C C . LEU A 1 107 ? -1.711 -0.937 12.586 1.00 92.94 107 LEU A C 1
ATOM 869 O O . LEU A 1 107 ? -2.665 -0.489 13.222 1.00 92.94 107 LEU A O 1
ATOM 873 N N . ARG A 1 108 ? -0.462 -0.570 12.900 1.00 93.38 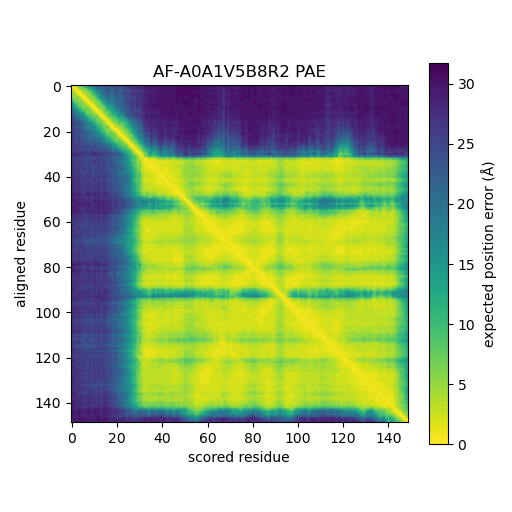108 ARG A N 1
ATOM 874 C CA . ARG A 1 108 ? -0.172 0.405 13.972 1.00 93.38 108 ARG A CA 1
ATOM 875 C C . ARG A 1 108 ? -0.828 1.764 13.733 1.00 93.38 108 ARG A C 1
ATOM 877 O O . ARG A 1 108 ? -1.092 2.460 14.711 1.00 93.38 108 ARG A O 1
ATOM 884 N N . PHE A 1 109 ? -1.128 2.137 12.489 1.00 91.56 109 PHE A N 1
ATOM 885 C CA . PHE A 1 109 ? -1.822 3.392 12.199 1.00 91.56 109 PHE A CA 1
ATOM 886 C C . PHE A 1 109 ? -3.267 3.399 12.714 1.00 91.56 109 PHE A C 1
ATOM 888 O O . PHE A 1 109 ? -3.690 4.413 13.261 1.00 91.56 109 PHE A O 1
ATOM 895 N N . ALA A 1 110 ? -3.967 2.260 12.697 1.00 89.94 110 ALA A N 1
ATOM 896 C CA . ALA A 1 110 ? -5.287 2.112 13.325 1.00 89.94 110 ALA A CA 1
ATOM 897 C C . ALA A 1 110 ? -5.268 2.480 14.820 1.00 89.94 110 ALA A C 1
ATOM 899 O O . ALA A 1 110 ? -6.192 3.094 15.350 1.00 89.94 110 ALA A O 1
ATOM 900 N N . LYS A 1 111 ? -4.163 2.172 15.514 1.00 89.81 111 LYS A N 1
ATOM 901 C CA . LYS A 1 111 ? -3.998 2.475 16.946 1.00 89.81 111 LYS A CA 1
ATOM 902 C C . LYS A 1 111 ? -3.845 3.974 17.236 1.00 89.81 111 LYS A C 1
ATOM 904 O O . LYS A 1 111 ? -3.977 4.369 18.389 1.00 89.81 111 LYS A O 1
ATOM 909 N N . LYS A 1 112 ? -3.571 4.804 16.221 1.00 90.19 112 LYS A N 1
ATOM 910 C CA . LYS A 1 112 ? -3.477 6.271 16.349 1.00 90.19 112 LYS A CA 1
ATOM 911 C C . LYS A 1 112 ? -4.854 6.960 16.289 1.00 90.19 112 LYS A C 1
ATOM 913 O O . LYS A 1 112 ? -4.925 8.168 16.507 1.00 90.19 112 LYS A O 1
ATOM 918 N N . GLY A 1 113 ? -5.927 6.214 16.006 1.00 90.69 113 GLY A N 1
ATOM 919 C CA . GLY A 1 113 ? -7.311 6.696 15.943 1.00 90.69 113 GLY A CA 1
ATOM 920 C C . GLY A 1 113 ? -7.883 6.738 14.524 1.00 90.69 113 GLY A C 1
ATOM 921 O O . GLY A 1 113 ? -7.156 6.589 13.544 1.00 90.69 113 GLY A O 1
ATOM 922 N N . ASP A 1 114 ? -9.190 6.993 14.420 1.00 89.19 114 ASP A N 1
ATOM 923 C CA . ASP A 1 114 ? -9.979 6.826 13.185 1.00 89.19 114 ASP A CA 1
ATOM 924 C C . ASP A 1 114 ? -9.451 7.612 11.976 1.00 89.19 114 ASP A C 1
ATOM 926 O O . ASP A 1 114 ? -9.557 7.156 10.840 1.00 89.19 114 ASP A O 1
ATOM 930 N N . LEU A 1 115 ? -8.831 8.776 12.199 1.00 92.00 115 LEU A N 1
ATOM 931 C CA . LEU A 1 115 ? -8.245 9.578 11.117 1.00 92.00 115 LEU A CA 1
ATOM 932 C C . LEU A 1 115 ? -7.054 8.885 10.437 1.00 92.00 115 LEU A C 1
ATOM 934 O O . LEU A 1 115 ? -6.743 9.175 9.281 1.00 92.00 115 LEU A O 1
ATOM 938 N N . TRP A 1 116 ? -6.372 8.009 11.173 1.00 93.19 116 TRP A N 1
ATOM 939 C CA . TRP A 1 116 ? -5.174 7.300 10.739 1.00 93.19 116 TRP A CA 1
ATOM 940 C C . TRP A 1 116 ? -5.470 5.878 10.264 1.00 93.19 116 TRP A C 1
ATOM 942 O O . TRP A 1 116 ? -4.590 5.278 9.650 1.00 93.19 116 TRP A O 1
ATOM 952 N N . GLU A 1 117 ? -6.670 5.352 10.531 1.00 94.44 117 GLU A N 1
ATOM 953 C CA . GLU A 1 117 ? -7.086 4.001 10.147 1.00 94.44 117 GLU A CA 1
ATOM 954 C C . GLU A 1 117 ? -6.879 3.786 8.636 1.00 94.44 117 GLU A C 1
ATOM 956 O O . GLU A 1 117 ? -7.475 4.507 7.830 1.00 94.44 117 GLU A O 1
ATOM 961 N N . PRO A 1 118 ? -6.052 2.804 8.231 1.00 94.62 118 PRO A N 1
ATOM 962 C CA . PRO A 1 118 ? -5.890 2.470 6.826 1.00 94.62 118 PRO A CA 1
ATOM 963 C C . PRO A 1 118 ? -7.161 1.817 6.277 1.00 94.62 118 PRO A C 1
ATOM 965 O O . PRO A 1 118 ? -7.642 0.799 6.789 1.00 94.62 118 PRO A O 1
ATOM 968 N N . MET A 1 119 ? -7.677 2.391 5.201 1.00 95.44 119 MET A N 1
ATOM 969 C CA . MET A 1 119 ? -8.874 1.956 4.498 1.00 95.44 119 MET A CA 1
ATOM 970 C C . MET A 1 119 ? -8.504 1.438 3.117 1.00 95.44 119 MET A C 1
ATOM 972 O O . MET A 1 119 ? -7.686 2.033 2.420 1.00 95.44 119 MET A O 1
ATOM 976 N N . VAL A 1 120 ? -9.127 0.337 2.716 1.00 94.75 120 VAL A N 1
ATOM 977 C CA . VAL A 1 120 ? -8.963 -0.248 1.387 1.00 94.75 120 VAL A CA 1
ATOM 978 C C . VAL A 1 120 ? -9.790 0.539 0.384 1.00 94.75 120 VAL A C 1
ATOM 980 O O . VAL A 1 120 ? -10.995 0.735 0.574 1.00 94.75 120 VAL A O 1
ATOM 983 N N . ASP A 1 121 ? -9.150 0.928 -0.709 1.00 92.12 121 ASP A N 1
ATOM 984 C CA . ASP A 1 121 ? -9.831 1.476 -1.872 1.00 92.12 121 ASP A CA 1
ATOM 985 C C . ASP A 1 121 ? -10.572 0.352 -2.614 1.00 92.12 121 ASP A C 1
ATOM 987 O O . ASP A 1 121 ? -9.955 -0.577 -3.141 1.00 92.12 121 ASP A O 1
ATOM 991 N N . GLY A 1 122 ? -11.908 0.386 -2.580 1.00 86.50 122 GLY A N 1
ATOM 992 C CA . GLY A 1 122 ? -12.745 -0.668 -3.159 1.00 86.50 122 GLY A CA 1
ATOM 993 C C . GLY A 1 122 ? -12.781 -0.671 -4.685 1.00 86.50 122 GLY A C 1
ATOM 994 O O . GLY A 1 122 ? -13.030 -1.720 -5.276 1.00 86.50 122 GLY A O 1
ATOM 995 N N . ASP A 1 123 ? -12.506 0.474 -5.307 1.00 88.12 123 ASP A N 1
ATOM 996 C CA . ASP A 1 123 ? -12.580 0.655 -6.758 1.00 88.12 123 ASP A CA 1
ATOM 997 C C . ASP A 1 123 ? -11.202 0.540 -7.429 1.00 88.12 123 ASP A C 1
ATOM 999 O O . ASP A 1 123 ? -11.069 0.743 -8.642 1.00 88.12 123 ASP A O 1
ATOM 1003 N N . TRP A 1 124 ? -10.167 0.200 -6.650 1.00 91.31 124 TRP A N 1
ATOM 1004 C CA . TRP A 1 124 ? -8.802 0.096 -7.144 1.00 91.31 124 TRP A CA 1
ATOM 1005 C C . TRP A 1 124 ? -8.675 -0.962 -8.243 1.00 91.31 124 TRP A C 1
ATOM 1007 O O . TRP A 1 124 ? -9.108 -2.109 -8.104 1.00 91.31 124 TRP A O 1
ATOM 1017 N N . LYS A 1 125 ? -8.015 -0.583 -9.340 1.00 91.69 125 LYS A N 1
ATOM 1018 C CA . LYS A 1 125 ? -7.686 -1.483 -10.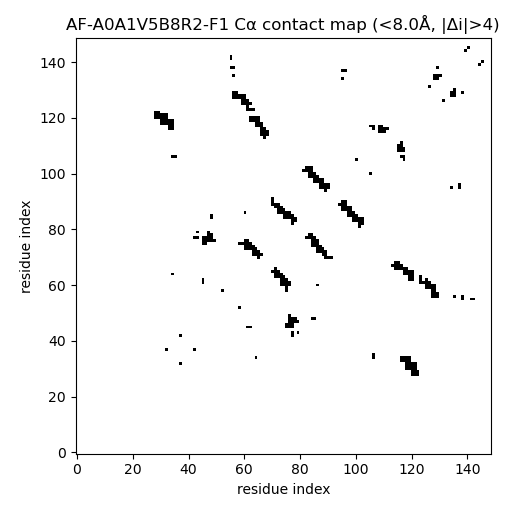449 1.00 91.69 125 LYS A CA 1
ATOM 1019 C C . LYS A 1 125 ? -6.175 -1.688 -10.512 1.00 91.69 125 LYS A C 1
ATOM 1021 O O . LYS A 1 125 ? -5.442 -0.726 -10.314 1.00 91.69 125 LYS A O 1
ATOM 1026 N N . PRO A 1 126 ? -5.685 -2.897 -10.836 1.00 93.62 126 PRO A N 1
ATOM 1027 C CA . PRO A 1 126 ? -4.250 -3.119 -10.944 1.00 93.62 126 PRO A CA 1
ATOM 1028 C C . PRO A 1 126 ? -3.596 -2.302 -12.063 1.00 93.62 126 PRO A C 1
ATOM 1030 O O . PRO A 1 126 ? -3.921 -2.498 -13.238 1.00 93.62 126 PRO A O 1
ATOM 1033 N N . LEU A 1 127 ? -2.620 -1.470 -11.709 1.00 95.12 127 LEU A N 1
ATOM 1034 C CA . LEU A 1 127 ? -1.863 -0.590 -12.611 1.00 95.12 127 LEU A CA 1
ATOM 1035 C C . LEU A 1 127 ? -0.395 -0.492 -12.175 1.00 95.12 127 LEU A C 1
ATOM 1037 O O . LEU A 1 127 ? -0.072 -0.816 -11.030 1.00 95.12 127 LEU A O 1
ATOM 1041 N N . ALA A 1 128 ? 0.501 -0.128 -13.089 1.00 93.75 128 ALA A N 1
ATOM 1042 C CA . ALA A 1 128 ? 1.928 -0.015 -12.798 1.00 93.75 128 ALA A CA 1
ATOM 1043 C C . ALA A 1 128 ? 2.216 1.210 -11.919 1.00 93.75 128 ALA A C 1
ATOM 1045 O O . ALA A 1 128 ? 1.554 2.242 -12.035 1.00 93.75 128 ALA A O 1
ATOM 1046 N N . ALA A 1 129 ? 3.232 1.126 -11.063 1.00 93.56 129 ALA A N 1
ATOM 1047 C CA . ALA A 1 129 ? 3.577 2.194 -10.130 1.00 93.56 129 ALA A CA 1
ATOM 1048 C C . ALA A 1 129 ? 3.847 3.537 -10.840 1.00 93.56 129 ALA A C 1
ATOM 1050 O O . ALA A 1 129 ? 3.407 4.584 -10.367 1.00 93.56 129 ALA A O 1
ATOM 1051 N N . LYS A 1 130 ? 4.468 3.522 -12.027 1.00 93.50 130 LYS A N 1
ATOM 1052 C CA . LYS A 1 130 ? 4.701 4.717 -12.867 1.00 93.50 130 LYS A CA 1
ATOM 1053 C C . LYS A 1 130 ? 3.426 5.407 -13.367 1.00 93.50 130 LYS A C 1
ATOM 1055 O O . LYS A 1 130 ? 3.459 6.586 -13.727 1.00 93.50 130 LYS A O 1
ATOM 1060 N N . GLU A 1 131 ? 2.308 4.685 -13.408 1.00 94.06 131 GLU A N 1
ATOM 1061 C CA . GLU A 1 131 ? 1.005 5.223 -13.807 1.00 94.06 131 GLU A CA 1
ATOM 1062 C C . GLU A 1 131 ? 0.327 5.983 -12.655 1.00 94.06 131 GLU A C 1
ATOM 1064 O O . GLU A 1 131 ? -0.640 6.704 -12.889 1.00 94.06 131 GLU A O 1
ATOM 1069 N N . ILE A 1 132 ? 0.842 5.868 -11.424 1.00 94.44 132 ILE A N 1
ATOM 1070 C CA . ILE A 1 132 ? 0.299 6.528 -10.235 1.00 94.44 132 ILE A CA 1
ATOM 1071 C C . ILE A 1 132 ? 0.913 7.925 -10.106 1.00 94.44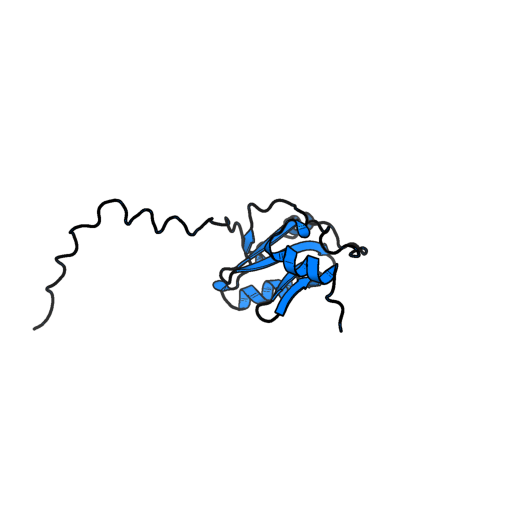 132 ILE A C 1
ATOM 1073 O O . ILE A 1 132 ? 2.108 8.033 -9.820 1.00 94.44 132 ILE A O 1
ATOM 1077 N N . PRO A 1 133 ? 0.127 9.014 -10.235 1.00 92.62 133 PRO A N 1
ATOM 1078 C CA . PRO A 1 133 ? 0.669 10.374 -10.226 1.00 92.62 133 PRO A CA 1
ATOM 1079 C C . PRO A 1 133 ? 1.481 10.722 -8.971 1.00 92.62 133 PRO A C 1
ATOM 1081 O O . PRO A 1 133 ? 2.503 11.395 -9.071 1.00 92.62 133 PRO A O 1
ATOM 1084 N N . SER A 1 134 ? 1.070 10.236 -7.797 1.00 91.44 134 SER A N 1
ATOM 1085 C CA . SER A 1 134 ? 1.783 10.466 -6.531 1.00 91.44 134 SER A CA 1
ATOM 1086 C C . SER A 1 134 ? 3.155 9.784 -6.482 1.00 91.44 134 SER A C 1
ATOM 1088 O O . SER A 1 134 ? 4.055 10.289 -5.818 1.00 91.44 134 SER A O 1
ATOM 1090 N N . LEU A 1 135 ? 3.356 8.681 -7.213 1.00 93.25 135 LEU A N 1
ATOM 1091 C CA . LEU A 1 135 ? 4.624 7.947 -7.239 1.00 93.25 135 LEU A CA 1
ATOM 1092 C C . LEU A 1 135 ? 5.603 8.462 -8.297 1.00 93.25 135 LEU A C 1
ATOM 1094 O O . LEU A 1 135 ? 6.800 8.217 -8.174 1.00 93.25 135 LEU A O 1
ATOM 1098 N N . GLN A 1 136 ? 5.137 9.187 -9.317 1.00 91.56 136 GLN A N 1
ATOM 1099 C CA . GLN A 1 136 ? 5.975 9.605 -10.450 1.00 91.56 136 GLN A CA 1
ATOM 1100 C C . GLN A 1 136 ? 7.218 10.396 -10.028 1.00 91.56 136 GLN A C 1
ATOM 1102 O O . GLN A 1 136 ? 8.298 10.171 -10.573 1.00 91.56 136 GLN A O 1
ATOM 1107 N N . GLY A 1 137 ? 7.084 11.295 -9.047 1.00 89.12 137 GLY A N 1
ATOM 1108 C CA . GLY A 1 137 ? 8.215 12.063 -8.519 1.00 89.12 137 GLY A CA 1
ATOM 1109 C C . GLY A 1 137 ? 9.269 11.169 -7.862 1.00 89.12 137 GLY A C 1
ATOM 1110 O O . GLY A 1 137 ? 10.455 11.286 -8.168 1.00 89.12 137 GLY A O 1
ATOM 1111 N N . TYR A 1 138 ? 8.823 10.233 -7.021 1.00 89.56 138 TYR A N 1
ATOM 1112 C CA . TYR A 1 138 ? 9.692 9.258 -6.363 1.00 89.56 138 TYR A CA 1
ATOM 1113 C C . TYR A 1 138 ? 10.378 8.333 -7.376 1.00 89.56 138 TYR A C 1
ATOM 1115 O O . TYR A 1 138 ? 11.599 8.210 -7.376 1.00 89.56 138 TYR A O 1
ATOM 1123 N N . ILE A 1 139 ? 9.612 7.741 -8.294 1.00 90.50 139 ILE A N 1
ATOM 1124 C CA . ILE A 1 139 ? 10.125 6.827 -9.323 1.00 90.50 139 ILE A CA 1
ATOM 1125 C C . ILE A 1 139 ? 11.170 7.528 -10.193 1.00 90.50 139 ILE A C 1
ATOM 1127 O O . ILE A 1 139 ? 12.245 6.980 -10.424 1.00 90.50 139 ILE A O 1
ATOM 1131 N N . LYS A 1 140 ? 10.902 8.766 -10.627 1.00 88.50 140 LYS A N 1
ATOM 1132 C CA . LYS A 1 140 ? 11.861 9.550 -11.414 1.00 88.50 140 LYS A CA 1
ATOM 1133 C C . LYS A 1 140 ? 13.175 9.767 -10.663 1.00 88.50 140 LYS A C 1
ATOM 1135 O O . LYS A 1 140 ? 14.232 9.628 -11.267 1.00 88.50 140 LYS A O 1
ATOM 1140 N N . MET A 1 141 ? 13.106 10.082 -9.371 1.00 86.50 141 MET A N 1
ATOM 1141 C CA . MET A 1 141 ? 14.285 10.256 -8.519 1.00 86.50 141 MET A CA 1
ATOM 1142 C C . MET A 1 141 ? 15.061 8.948 -8.318 1.00 86.50 141 MET A C 1
ATOM 1144 O O . MET A 1 141 ? 16.281 8.979 -8.239 1.00 86.50 141 MET A O 1
ATOM 1148 N N . MET A 1 142 ? 14.386 7.800 -8.258 1.00 85.25 142 MET A N 1
ATOM 1149 C CA . MET A 1 142 ? 15.059 6.506 -8.102 1.00 85.25 142 MET A CA 1
ATOM 1150 C C . MET A 1 142 ? 15.685 5.989 -9.408 1.00 85.25 142 MET A C 1
ATOM 1152 O O . MET A 1 142 ? 16.715 5.323 -9.360 1.00 85.25 142 MET A O 1
ATOM 1156 N N . ILE A 1 143 ? 15.090 6.296 -10.569 1.00 82.38 143 ILE A N 1
ATOM 1157 C CA . ILE A 1 143 ? 15.632 5.930 -11.893 1.00 82.38 143 ILE A CA 1
ATOM 1158 C C . ILE A 1 143 ? 16.779 6.865 -12.298 1.00 82.38 143 ILE A C 1
ATOM 1160 O O . ILE A 1 143 ? 17.792 6.423 -12.836 1.00 82.38 143 ILE A O 1
ATOM 1164 N N . CYS A 1 144 ? 16.612 8.164 -12.055 1.00 73.88 144 CYS A N 1
ATOM 1165 C CA . CYS A 1 144 ? 17.602 9.196 -12.329 1.00 73.88 144 CYS A CA 1
ATOM 1166 C C . CYS A 1 144 ? 17.905 9.926 -11.017 1.00 73.88 144 CYS A C 1
ATOM 1168 O O . CYS A 1 144 ? 17.386 11.033 -10.819 1.00 73.88 144 CYS A O 1
ATOM 1170 N N . PRO A 1 145 ? 18.691 9.322 -10.104 1.00 63.53 145 PRO A N 1
ATOM 1171 C CA . PRO A 1 145 ? 19.147 10.047 -8.931 1.00 63.53 145 PRO A CA 1
ATOM 1172 C C . PRO A 1 145 ? 19.840 11.324 -9.412 1.00 63.53 145 PRO A C 1
ATOM 1174 O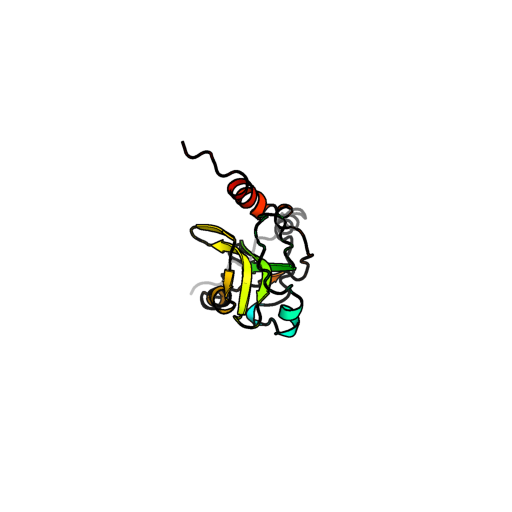 O . PRO A 1 145 ? 20.557 11.269 -10.416 1.00 63.53 145 PRO A O 1
ATOM 1177 N N . PRO A 1 146 ? 19.580 12.483 -8.780 1.00 61.12 146 PRO A N 1
ATOM 1178 C CA . PRO A 1 146 ? 20.304 13.693 -9.131 1.00 61.12 146 PRO A CA 1
ATOM 1179 C C . PRO A 1 146 ? 21.794 13.370 -9.075 1.00 61.12 146 PRO A C 1
ATOM 1181 O O . P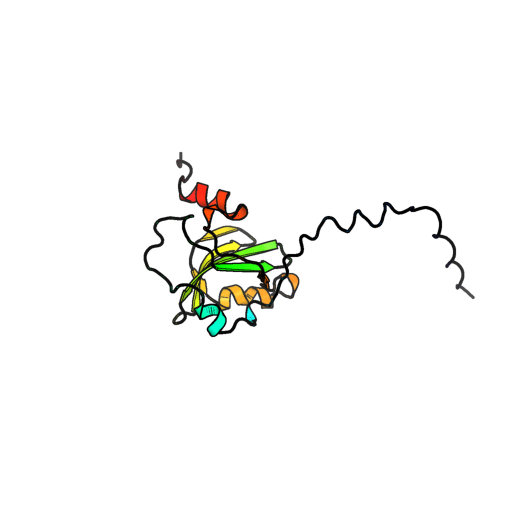RO A 1 146 ? 22.242 12.731 -8.121 1.00 61.12 146 PRO A O 1
ATOM 1184 N N . ASP A 1 147 ? 22.535 13.756 -10.115 1.00 59.31 147 ASP A N 1
ATOM 1185 C CA . ASP A 1 147 ? 23.989 13.668 -10.092 1.00 59.31 147 ASP A CA 1
ATOM 1186 C C . ASP A 1 147 ? 24.440 14.398 -8.828 1.00 59.31 147 ASP A C 1
ATOM 1188 O O . ASP A 1 147 ? 24.292 15.617 -8.717 1.00 59.31 147 ASP A O 1
ATOM 1192 N N . ASN A 1 148 ? 24.894 13.635 -7.836 1.00 47.97 148 ASN A N 1
ATOM 1193 C CA . ASN A 1 148 ? 25.460 14.183 -6.618 1.00 47.97 148 ASN A CA 1
ATOM 1194 C C . ASN A 1 148 ? 26.751 14.909 -7.025 1.00 47.97 148 ASN A C 1
ATOM 1196 O O . ASN A 1 148 ? 27.806 14.280 -7.117 1.00 47.97 148 ASN A O 1
ATOM 1200 N N . MET A 1 149 ? 26.646 16.205 -7.325 1.00 37.97 149 MET A N 1
ATOM 1201 C CA . MET A 1 149 ? 27.761 17.153 -7.308 1.00 37.97 149 MET A CA 1
ATOM 1202 C C . MET A 1 149 ? 27.880 17.771 -5.922 1.00 37.97 149 MET A C 1
ATOM 1204 O O . MET A 1 149 ? 26.843 18.236 -5.396 1.00 37.97 149 MET A O 1
#

Solvent-accessible surface area (backbone atoms only — not comparable to full-atom values): 9162 Å² total; per-residue (Å²): 134,89,88,91,86,84,92,75,86,91,87,78,88,79,72,92,58,77,76,64,73,78,72,80,82,66,88,68,73,57,61,66,43,52,54,89,74,61,46,72,76,61,52,66,71,36,49,65,67,75,92,80,79,85,58,78,36,67,49,50,28,60,44,44,34,34,29,77,74,73,44,47,34,40,32,34,22,31,29,82,92,76,41,30,31,36,34,39,39,50,43,98,87,75,46,72,45,74,50,78,47,40,56,68,65,61,51,53,34,43,77,76,35,80,53,44,28,45,23,28,47,63,82,64,66,74,41,39,39,58,76,36,79,86,40,37,66,54,36,48,41,71,77,52,56,75,82,88,122